Protein AF-A0A536AWB4-F1 (afdb_monomer_lite)

Foldseek 3Di:
DQDPAQQADPPPRDRQPWDPPDPQFTARPPPRFTWDADPPNRHTHHPPDQADPPPRHGPPPDPPPDPVNVVVVVVVVVVVVVVVVVVVVVVVVVD

Radius of gyration: 24.1 Å; chains: 1; bounding box: 54×26×69 Å

Sequence (95 aa):
MALIAPSLCPRCDQPAMVMNHSSEEIRCAHCGLQLHQCANCRGVAGPFDRYCGFCGHELVQGEKRPLWWRLWFLAALLPVALGLAYGIAQAQVHH

Structure (mmCIF, N/CA/C/O backbone):
data_AF-A0A536AWB4-F1
#
_entry.id   AF-A0A536AWB4-F1
#
loop_
_atom_site.group_PDB
_atom_site.id
_atom_site.type_symbol
_atom_site.label_atom_id
_atom_site.label_alt_id
_atom_site.label_comp_id
_atom_site.label_asym_id
_atom_site.label_entity_id
_atom_site.label_seq_id
_atom_site.pdbx_PDB_ins_code
_atom_site.Cartn_x
_atom_site.Cartn_y
_atom_site.Cartn_z
_atom_site.occupancy
_atom_site.B_iso_or_equiv
_atom_site.auth_seq_id
_atom_site.auth_comp_id
_atom_site.auth_asym_id
_atom_site.auth_atom_id
_atom_site.pdbx_PDB_model_num
ATOM 1 N N . MET A 1 1 ? -26.095 -7.364 8.011 1.00 35.47 1 MET A N 1
ATOM 2 C CA . MET A 1 1 ? -25.632 -7.062 9.381 1.00 35.47 1 MET A CA 1
ATOM 3 C C . MET A 1 1 ? -24.291 -6.363 9.251 1.00 35.47 1 MET A C 1
ATOM 5 O O . MET A 1 1 ? -23.375 -6.956 8.699 1.00 35.47 1 MET A O 1
ATOM 9 N N . ALA A 1 2 ? -24.217 -5.077 9.597 1.00 42.47 2 ALA A N 1
ATOM 10 C CA . ALA A 1 2 ? -22.982 -4.306 9.491 1.00 42.47 2 ALA A CA 1
ATOM 11 C C . ALA A 1 2 ? -22.078 -4.699 10.660 1.00 42.47 2 ALA A C 1
ATOM 13 O O . ALA A 1 2 ? -22.351 -4.361 11.808 1.00 42.47 2 ALA A O 1
ATOM 14 N N . LEU A 1 3 ? -21.047 -5.483 10.370 1.00 49.16 3 LEU A N 1
ATOM 15 C CA . LEU A 1 3 ? -20.008 -5.776 11.337 1.00 49.16 3 LEU A CA 1
ATOM 16 C C . LEU A 1 3 ? -19.209 -4.484 11.557 1.00 49.16 3 LEU A C 1
ATOM 18 O O . LEU A 1 3 ? -18.469 -4.051 10.676 1.00 49.16 3 LEU A O 1
ATOM 22 N N . ILE A 1 4 ? -19.400 -3.845 12.708 1.00 53.78 4 ILE A N 1
ATOM 23 C CA . ILE A 1 4 ? -18.554 -2.735 13.146 1.00 53.78 4 ILE A CA 1
ATOM 24 C C . ILE A 1 4 ? -17.215 -3.374 13.511 1.00 53.78 4 ILE A C 1
ATOM 26 O O . ILE A 1 4 ? -17.108 -4.060 14.527 1.00 53.78 4 ILE A O 1
ATOM 30 N N . ALA A 1 5 ? -16.225 -3.238 12.630 1.00 57.00 5 ALA A N 1
ATOM 31 C CA . ALA A 1 5 ? -14.897 -3.772 12.880 1.00 57.00 5 ALA A CA 1
ATOM 32 C C . ALA A 1 5 ? -14.308 -3.093 14.136 1.00 57.00 5 ALA A C 1
ATOM 34 O O . ALA A 1 5 ? -14.356 -1.862 14.230 1.00 57.00 5 ALA A O 1
ATOM 35 N N . PRO A 1 6 ? -13.764 -3.858 15.100 1.00 59.75 6 PRO A N 1
ATOM 36 C CA . PRO A 1 6 ? -13.136 -3.288 16.277 1.00 59.75 6 PRO A CA 1
ATOM 37 C C . PRO A 1 6 ? -11.961 -2.409 15.853 1.00 59.75 6 PRO A C 1
ATOM 39 O O . PRO A 1 6 ? -11.074 -2.840 15.118 1.00 59.75 6 PRO A O 1
ATOM 42 N N . SER A 1 7 ? -11.945 -1.166 16.322 1.00 67.62 7 SER A N 1
ATOM 43 C CA . SER A 1 7 ? -10.864 -0.220 16.071 1.00 67.62 7 SER A CA 1
ATOM 44 C C . SER A 1 7 ? -9.701 -0.496 17.025 1.00 67.62 7 SER A C 1
ATOM 46 O O . SER A 1 7 ? -9.376 0.363 17.828 1.00 67.62 7 SER A O 1
ATOM 48 N N . LEU A 1 8 ? -9.116 -1.694 17.036 1.00 75.56 8 LEU A N 1
ATOM 49 C CA . LEU A 1 8 ? -7.918 -1.991 17.837 1.00 75.56 8 LEU A CA 1
ATOM 50 C C . LEU A 1 8 ? -6.670 -1.768 16.978 1.00 75.56 8 LEU A C 1
ATOM 52 O O . LEU A 1 8 ? -6.656 -2.100 15.794 1.00 75.56 8 LEU A O 1
ATOM 56 N N . CYS A 1 9 ? -5.630 -1.169 17.553 1.00 79.19 9 CYS A N 1
ATOM 57 C CA . CYS A 1 9 ? -4.363 -0.980 16.856 1.00 79.19 9 CYS A CA 1
ATOM 58 C C . CYS A 1 9 ? -3.552 -2.287 16.881 1.00 79.19 9 CYS A C 1
ATOM 60 O O . CYS A 1 9 ? -3.234 -2.746 17.975 1.00 79.19 9 CYS A O 1
ATOM 62 N N . PRO A 1 10 ? -3.108 -2.836 15.733 1.00 75.38 10 PRO A N 1
ATOM 63 C CA . PRO A 1 10 ? -2.404 -4.124 15.682 1.00 75.38 10 PRO A CA 1
ATOM 64 C C . PRO A 1 10 ? -1.012 -4.118 16.338 1.00 75.38 10 PRO A C 1
ATOM 66 O O . PRO A 1 10 ? -0.395 -5.166 16.480 1.00 75.38 10 PRO A O 1
ATOM 69 N N . ARG A 1 11 ? -0.471 -2.943 16.695 1.00 78.44 11 ARG A N 1
ATOM 70 C CA . ARG A 1 11 ? 0.856 -2.821 17.327 1.00 78.44 11 ARG A CA 1
ATOM 71 C C . ARG A 1 11 ? 0.809 -2.694 18.844 1.00 78.44 11 ARG A C 1
ATOM 73 O O . ARG A 1 11 ? 1.772 -3.072 19.499 1.00 78.44 11 ARG A O 1
ATOM 80 N N . CYS A 1 12 ? -0.239 -2.087 19.392 1.00 84.94 12 CYS A N 1
ATOM 81 C CA . CYS A 1 12 ? -0.319 -1.789 20.823 1.00 84.94 12 CYS A CA 1
ATOM 82 C C . CYS A 1 12 ? -1.593 -2.317 21.488 1.00 84.94 12 CYS A C 1
ATOM 84 O O . CYS A 1 12 ? -1.796 -2.052 22.668 1.00 84.94 12 CYS A O 1
ATOM 86 N N . ASP A 1 13 ? -2.454 -3.009 20.732 1.00 81.62 13 ASP A N 1
ATOM 87 C CA . ASP A 1 13 ? -3.728 -3.604 21.162 1.00 81.62 13 ASP A CA 1
ATOM 88 C C . ASP A 1 13 ? -4.653 -2.655 21.940 1.00 81.62 13 ASP A C 1
ATOM 90 O O . ASP A 1 13 ? -5.605 -3.060 22.603 1.00 81.62 13 ASP A O 1
ATOM 94 N N . GLN A 1 14 ? -4.400 -1.354 21.838 1.00 81.88 14 GLN A N 1
ATOM 95 C CA . GLN A 1 14 ? -5.239 -0.312 22.401 1.00 81.88 14 GLN A CA 1
ATOM 96 C C . GLN A 1 14 ? -6.291 0.114 21.389 1.00 81.88 14 GLN A C 1
ATOM 98 O O . GLN A 1 14 ? -6.090 -0.042 20.176 1.00 81.88 14 GLN A O 1
ATOM 103 N N . PRO A 1 15 ? -7.400 0.707 21.864 1.00 75.44 15 PRO A N 1
ATOM 104 C CA . PRO A 1 15 ? -8.350 1.338 20.972 1.00 75.44 15 PRO A CA 1
ATOM 105 C C . PRO A 1 15 ? -7.605 2.357 20.104 1.00 75.44 15 PRO A C 1
ATOM 107 O O . PRO A 1 15 ? -6.965 3.287 20.596 1.00 75.44 15 PRO A O 1
ATOM 110 N N . ALA A 1 16 ? -7.667 2.149 18.795 1.00 67.56 16 ALA A N 1
ATOM 111 C CA . ALA A 1 16 ? -7.263 3.062 17.750 1.00 67.56 16 ALA A CA 1
ATOM 112 C C . ALA A 1 16 ? -8.158 4.302 17.823 1.00 67.56 16 ALA A C 1
ATOM 114 O O . ALA A 1 16 ? -9.091 4.487 17.048 1.00 67.56 16 ALA A O 1
ATOM 115 N N . MET A 1 17 ? -7.864 5.161 18.794 1.00 68.88 17 MET A N 1
ATOM 116 C CA . MET A 1 17 ? -8.204 6.570 18.728 1.00 68.88 17 MET A CA 1
ATOM 117 C C . MET A 1 17 ? -7.477 7.134 17.507 1.00 68.88 17 MET A C 1
ATOM 119 O O . MET A 1 17 ? -6.251 7.279 17.500 1.00 68.88 17 MET A O 1
ATOM 123 N N . VAL A 1 18 ? -8.242 7.317 16.433 1.00 69.44 18 VAL A N 1
ATOM 124 C CA . VAL A 1 18 ? -7.751 7.805 15.149 1.00 69.44 18 VAL A CA 1
ATOM 125 C C . VAL A 1 18 ? -7.552 9.307 15.251 1.00 69.44 18 VAL A C 1
ATOM 127 O O . VAL A 1 18 ? -8.503 10.055 15.468 1.00 69.44 18 VAL A O 1
ATOM 130 N N . MET A 1 19 ? -6.316 9.751 15.054 1.00 65.75 19 MET A N 1
ATOM 131 C CA . MET A 1 19 ? -6.045 11.149 14.743 1.00 65.75 19 MET A CA 1
ATOM 132 C C . MET A 1 19 ? -6.160 11.312 13.228 1.00 65.75 19 MET A C 1
ATOM 134 O O . MET A 1 19 ? -5.377 10.717 12.486 1.00 65.75 19 MET A O 1
ATOM 138 N N . ASN A 1 20 ? -7.144 12.089 12.774 1.00 65.88 20 ASN A N 1
ATOM 139 C CA . ASN A 1 20 ? -7.247 12.492 11.374 1.00 65.88 20 ASN A CA 1
ATOM 140 C C . ASN A 1 20 ? -6.324 13.691 11.158 1.00 65.88 20 ASN A C 1
ATOM 142 O O . ASN A 1 20 ? -6.694 14.816 11.489 1.00 65.88 20 ASN A O 1
ATOM 146 N N . HIS A 1 21 ? -5.123 13.449 10.629 1.00 60.50 21 HIS A N 1
ATOM 147 C CA . HIS A 1 21 ? -4.210 14.535 10.257 1.00 60.50 21 HIS A CA 1
ATOM 148 C C . HIS A 1 21 ? -4.456 15.017 8.815 1.00 60.50 21 HIS A C 1
ATOM 150 O O . HIS A 1 21 ? -4.251 16.191 8.515 1.00 60.50 21 HIS A O 1
ATOM 156 N N . SER A 1 22 ? -4.959 14.128 7.952 1.00 61.12 22 SER A N 1
ATOM 157 C CA . SER A 1 22 ? -5.464 14.391 6.598 1.00 61.12 22 SER A CA 1
ATOM 158 C C . SER A 1 22 ? -6.428 13.261 6.191 1.00 61.12 22 SER A C 1
ATOM 160 O O . SER A 1 22 ? -6.477 12.226 6.856 1.00 61.12 22 SER A O 1
ATOM 162 N N . SER A 1 23 ? -7.210 13.424 5.116 1.00 57.66 23 SER A N 1
ATOM 163 C CA . SER A 1 23 ? -8.153 12.389 4.636 1.00 57.66 23 SER A CA 1
ATOM 164 C C . SER A 1 23 ? -7.485 11.061 4.259 1.00 57.66 23 SER A C 1
ATOM 166 O O . SER A 1 23 ? -8.167 10.047 4.139 1.00 57.66 23 SER A O 1
ATOM 168 N N . GLU A 1 24 ? -6.166 11.072 4.073 1.00 59.62 24 GLU A N 1
ATOM 169 C CA . GLU A 1 24 ? -5.363 9.929 3.638 1.00 59.62 24 GLU A CA 1
ATOM 170 C C . GLU A 1 24 ? -4.493 9.351 4.762 1.00 59.62 24 GLU A C 1
ATOM 172 O O . GLU A 1 24 ? -3.955 8.252 4.627 1.00 59.62 24 GLU A O 1
ATOM 177 N N . GLU A 1 25 ? -4.365 10.057 5.888 1.00 66.50 25 GLU A N 1
ATOM 178 C CA . GLU A 1 25 ? -3.441 9.696 6.954 1.00 66.50 25 GLU A CA 1
ATOM 179 C C . GLU A 1 25 ? -4.157 9.551 8.296 1.00 66.50 25 GLU A C 1
ATOM 181 O O . GLU A 1 25 ? -4.347 10.494 9.068 1.00 66.50 25 GLU A O 1
ATOM 186 N N . ILE A 1 26 ? -4.539 8.307 8.565 1.00 78.31 26 ILE A N 1
ATOM 187 C CA . ILE A 1 26 ? -5.110 7.853 9.828 1.00 78.31 26 ILE A CA 1
ATOM 188 C C . ILE A 1 26 ? -3.957 7.306 10.654 1.00 78.31 26 ILE A C 1
ATOM 190 O O . ILE A 1 26 ? -3.205 6.452 10.193 1.00 78.31 26 ILE A O 1
ATOM 194 N N . ARG A 1 27 ? -3.790 7.791 11.884 1.00 82.00 27 ARG A N 1
ATOM 195 C CA . ARG A 1 27 ? -2.745 7.303 12.794 1.00 82.00 27 ARG A CA 1
ATOM 196 C C . ARG A 1 27 ? -3.325 6.932 14.150 1.00 82.00 27 ARG A C 1
ATOM 198 O O . ARG A 1 27 ? -4.265 7.564 14.629 1.00 82.00 27 ARG A O 1
ATOM 205 N N . CYS A 1 28 ? -2.745 5.917 14.783 1.00 84.06 28 CYS A N 1
ATOM 206 C CA . CYS A 1 28 ? -3.044 5.580 16.170 1.00 84.06 28 CYS A CA 1
ATOM 207 C C . CYS A 1 28 ? -2.492 6.677 17.087 1.00 84.06 28 CYS A C 1
ATOM 209 O O . CYS A 1 28 ? -1.288 6.925 17.076 1.00 84.06 28 CYS A O 1
ATOM 211 N N . ALA A 1 29 ? -3.326 7.290 17.926 1.00 82.25 29 ALA A N 1
ATOM 212 C CA . ALA A 1 29 ? -2.856 8.355 18.811 1.00 82.25 29 ALA A CA 1
ATOM 213 C C . ALA A 1 29 ? -1.916 7.871 19.936 1.00 82.25 29 ALA A C 1
ATOM 215 O O . ALA A 1 29 ? -1.249 8.696 20.550 1.00 82.25 29 ALA A O 1
ATOM 216 N N . HIS A 1 30 ? -1.840 6.560 20.215 1.00 83.88 30 HIS A N 1
ATOM 217 C CA . HIS A 1 30 ? -0.972 6.039 21.278 1.00 83.88 30 HIS A CA 1
ATOM 218 C C . HIS A 1 30 ? 0.441 5.702 20.791 1.00 83.88 30 HIS A C 1
ATOM 220 O O . HIS A 1 30 ? 1.423 6.142 21.377 1.00 83.88 30 HIS A O 1
ATOM 226 N N . CYS A 1 31 ? 0.555 4.924 19.712 1.00 86.25 31 CYS A N 1
ATOM 227 C CA . CYS A 1 31 ? 1.851 4.483 19.183 1.00 86.25 31 CYS A CA 1
ATOM 228 C C . CYS A 1 31 ? 2.289 5.231 1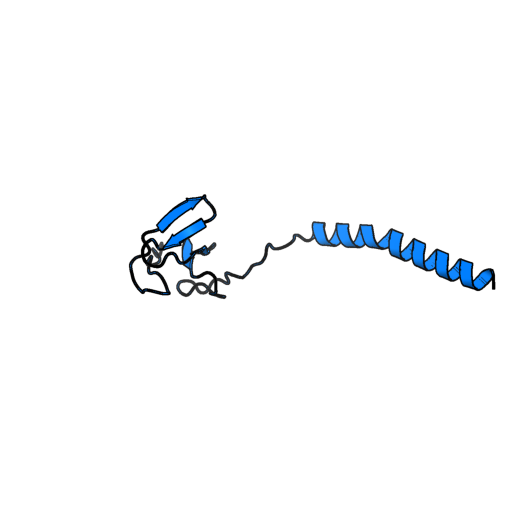7.913 1.00 86.25 31 CYS A C 1
ATOM 230 O O . CYS A 1 31 ? 3.354 4.940 17.371 1.00 86.25 31 CYS A O 1
ATOM 232 N N . GLY A 1 32 ? 1.461 6.147 17.399 1.00 81.81 32 GLY A N 1
ATOM 233 C CA . GLY A 1 32 ? 1.737 6.918 16.185 1.00 81.81 32 GLY A CA 1
ATOM 234 C C . GLY A 1 32 ? 1.753 6.096 14.894 1.00 81.81 32 GLY A C 1
ATOM 235 O O . GLY A 1 32 ? 2.111 6.632 13.848 1.00 81.81 32 GLY A O 1
ATOM 236 N N . LEU A 1 33 ? 1.393 4.807 14.948 1.00 85.06 33 LEU A N 1
ATOM 237 C CA . LEU A 1 33 ? 1.400 3.932 13.780 1.00 85.06 33 LEU A CA 1
ATOM 238 C C . LEU A 1 33 ? 0.385 4.426 12.748 1.00 85.06 33 LEU A C 1
ATOM 240 O O . LEU A 1 33 ? -0.769 4.685 13.094 1.00 85.06 33 LEU A O 1
ATOM 244 N N . GLN A 1 34 ? 0.818 4.523 11.494 1.00 81.00 34 GLN A N 1
ATOM 245 C CA . GLN A 1 34 ? -0.059 4.810 10.367 1.00 81.00 34 GLN A CA 1
ATOM 246 C C . GLN A 1 34 ? -0.955 3.610 10.093 1.00 81.00 34 GLN A C 1
ATOM 248 O O . GLN A 1 34 ? -0.493 2.478 10.012 1.00 81.00 34 GLN A O 1
ATOM 253 N N . LEU A 1 35 ? -2.247 3.870 10.011 1.00 81.38 35 LEU A N 1
ATOM 254 C CA . LEU A 1 35 ? -3.307 2.901 9.825 1.00 81.38 35 LEU A CA 1
ATOM 255 C C . LEU A 1 35 ? -3.989 3.202 8.493 1.00 81.38 35 LEU A C 1
ATOM 257 O O . LEU A 1 35 ? -4.101 4.356 8.081 1.00 81.38 35 LEU A O 1
ATOM 261 N N . HIS A 1 36 ? -4.502 2.164 7.851 1.00 79.81 36 HIS A N 1
ATOM 262 C CA . HIS A 1 36 ? -5.350 2.294 6.675 1.00 79.81 36 HIS A CA 1
ATOM 263 C C . HIS A 1 36 ? -6.759 1.808 6.992 1.00 79.81 36 HIS A C 1
ATOM 265 O O . HIS A 1 36 ? -6.976 1.036 7.925 1.00 79.81 36 HIS A O 1
ATOM 271 N N . GLN A 1 37 ? -7.737 2.262 6.211 1.00 79.00 37 GLN A N 1
ATOM 272 C CA . GLN A 1 37 ? -9.078 1.691 6.246 1.00 79.00 37 GLN A CA 1
ATOM 273 C C . GLN A 1 37 ? -9.210 0.640 5.153 1.00 79.00 37 GLN A C 1
ATOM 275 O O . GLN A 1 37 ? -8.852 0.869 3.998 1.00 79.00 37 GLN A O 1
ATOM 280 N N . CYS A 1 38 ? -9.770 -0.512 5.504 1.00 81.56 38 CYS A N 1
ATOM 281 C CA . CYS A 1 38 ? -10.121 -1.520 4.521 1.00 81.56 38 CYS A CA 1
ATOM 282 C C . CYS A 1 38 ? -11.207 -0.984 3.575 1.00 81.56 38 CYS A C 1
ATOM 284 O O . CYS A 1 38 ? -12.264 -0.548 4.026 1.00 81.56 38 CYS A O 1
ATOM 286 N N . ALA A 1 39 ? -10.999 -1.098 2.262 1.00 79.31 39 ALA A N 1
ATOM 287 C CA . ALA A 1 39 ? -11.972 -0.649 1.264 1.00 79.31 39 ALA A CA 1
ATOM 288 C C . ALA A 1 39 ? -13.323 -1.391 1.337 1.00 79.31 39 ALA A C 1
ATOM 290 O O . ALA A 1 39 ? -14.350 -0.838 0.951 1.00 79.31 39 ALA A O 1
ATOM 291 N N . ASN A 1 40 ? -13.333 -2.629 1.847 1.00 83.81 40 ASN A N 1
ATOM 292 C CA . ASN A 1 40 ? -14.534 -3.462 1.916 1.00 83.81 40 ASN A CA 1
ATOM 293 C C . ASN A 1 40 ? -15.330 -3.248 3.215 1.00 83.81 40 ASN A C 1
ATOM 295 O O . ASN A 1 40 ? -16.506 -2.898 3.180 1.00 83.81 40 ASN A O 1
ATOM 299 N N . CYS A 1 41 ? -14.695 -3.438 4.377 1.00 83.00 41 CYS A N 1
ATOM 300 C CA . CYS A 1 41 ? -15.376 -3.362 5.676 1.00 83.00 41 CYS A CA 1
ATOM 301 C C . CYS A 1 41 ? -15.178 -2.035 6.422 1.00 83.00 41 CYS A C 1
ATOM 303 O O . CYS A 1 41 ? -15.728 -1.877 7.508 1.00 83.00 41 CYS A O 1
ATOM 305 N N . ARG A 1 42 ? -14.373 -1.105 5.887 1.00 79.06 42 ARG A N 1
ATOM 306 C CA . ARG A 1 42 ? -13.963 0.154 6.547 1.00 79.06 42 ARG A CA 1
ATOM 307 C C . ARG A 1 42 ? -13.311 -0.027 7.923 1.00 79.06 42 ARG A C 1
ATOM 309 O O . ARG A 1 42 ? -13.187 0.928 8.682 1.00 79.06 42 ARG A O 1
ATOM 316 N N . GLY A 1 43 ? -12.878 -1.2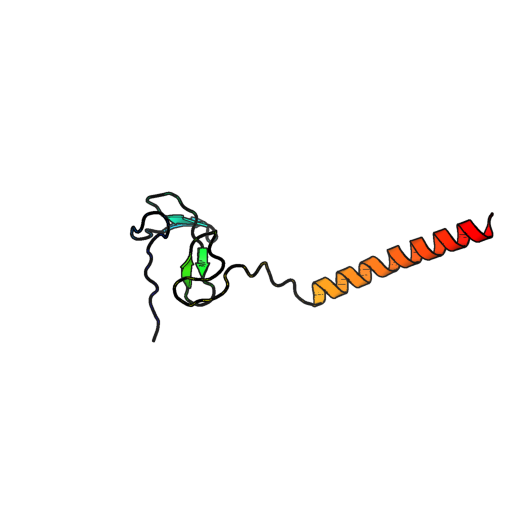46 8.242 1.00 78.62 43 GLY A N 1
ATOM 317 C CA . GLY A 1 43 ? -12.127 -1.543 9.453 1.00 78.62 43 GLY A CA 1
ATOM 318 C C . GLY A 1 43 ? -10.707 -0.995 9.392 1.00 78.62 43 GLY A C 1
ATOM 319 O O . GLY A 1 43 ? -10.144 -0.825 8.309 1.00 78.62 43 GLY A O 1
ATOM 320 N N . VAL A 1 44 ? -10.138 -0.743 10.566 1.00 78.69 44 VAL A N 1
ATOM 321 C CA . VAL A 1 44 ? -8.737 -0.349 10.725 1.00 78.69 44 VAL A CA 1
ATOM 322 C C . VAL A 1 44 ? -7.841 -1.527 10.337 1.00 78.69 44 VAL A C 1
ATOM 324 O O . VAL A 1 44 ? -8.055 -2.649 10.790 1.00 78.69 44 VAL A O 1
ATOM 327 N N . ALA A 1 45 ? -6.847 -1.273 9.495 1.00 79.69 45 ALA A N 1
ATOM 328 C CA . ALA A 1 45 ? -5.833 -2.235 9.095 1.00 79.69 45 ALA A CA 1
ATOM 329 C C . ALA A 1 45 ? -4.433 -1.630 9.227 1.00 79.69 45 ALA A C 1
ATOM 331 O O . ALA A 1 45 ? -4.250 -0.415 9.089 1.00 79.69 45 ALA A O 1
ATOM 332 N N . GLY A 1 46 ? -3.445 -2.474 9.512 1.00 78.31 46 GLY A N 1
ATOM 333 C CA . GLY A 1 46 ? -2.053 -2.066 9.553 1.00 78.31 46 GLY A CA 1
ATOM 334 C C . GLY A 1 46 ? -1.499 -1.775 8.153 1.00 78.31 46 GLY A C 1
ATOM 335 O O . GLY A 1 46 ? -2.037 -2.241 7.149 1.00 78.31 46 GLY A O 1
ATOM 336 N N . PRO A 1 47 ? -0.384 -1.037 8.064 1.00 77.50 47 PRO A N 1
ATOM 337 C CA . PRO A 1 47 ? 0.254 -0.699 6.791 1.00 77.50 47 PRO A CA 1
ATOM 338 C C . PRO A 1 47 ? 0.994 -1.884 6.158 1.00 77.50 47 PRO A C 1
ATOM 340 O O . PRO A 1 47 ? 1.296 -1.862 4.970 1.00 77.50 47 PRO A O 1
ATOM 343 N N . PHE A 1 48 ? 1.273 -2.930 6.937 1.00 78.06 48 PHE A N 1
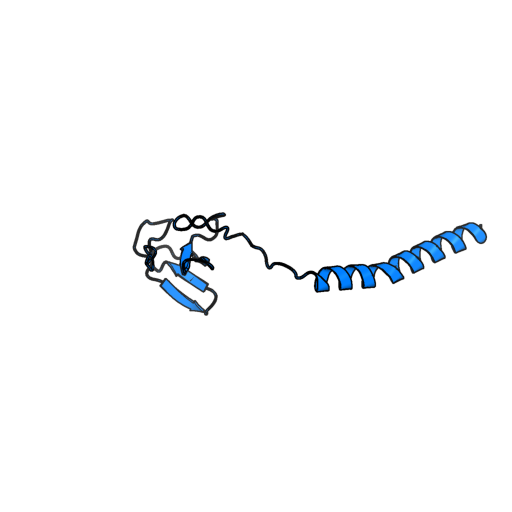ATOM 344 C CA . PHE A 1 48 ? 1.972 -4.134 6.481 1.00 78.06 48 PHE A CA 1
ATOM 345 C C . PHE A 1 48 ? 1.032 -5.323 6.258 1.00 78.06 48 PHE A C 1
ATOM 347 O O . PHE A 1 48 ? 1.478 -6.394 5.845 1.00 78.06 48 PHE A O 1
ATOM 354 N N . ASP A 1 49 ? -0.263 -5.153 6.528 1.00 79.62 49 ASP A N 1
ATOM 355 C CA . ASP A 1 49 ? -1.228 -6.233 6.397 1.00 79.62 49 ASP A CA 1
ATOM 356 C C . ASP A 1 49 ? -1.556 -6.466 4.924 1.00 79.62 49 ASP A C 1
ATOM 358 O O . ASP A 1 49 ? -2.123 -5.611 4.243 1.00 79.62 49 ASP A O 1
ATOM 362 N N . ARG A 1 50 ? -1.238 -7.666 4.422 1.00 82.81 50 ARG A N 1
ATOM 363 C CA . ARG A 1 50 ? -1.641 -8.055 3.065 1.00 82.81 50 ARG A CA 1
ATOM 364 C C . ARG A 1 50 ? -3.155 -8.237 2.951 1.0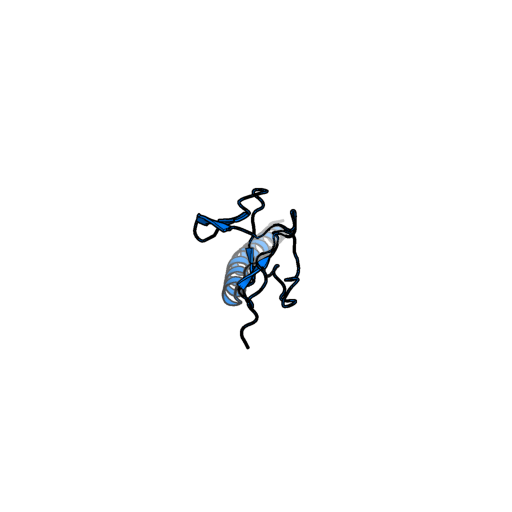0 82.81 50 ARG A C 1
ATOM 366 O O . ARG A 1 50 ? -3.748 -7.915 1.923 1.00 82.81 50 ARG A O 1
ATOM 373 N N . TYR A 1 51 ? -3.768 -8.750 4.010 1.00 84.56 51 TYR A N 1
ATOM 374 C CA . TYR A 1 51 ? -5.197 -9.008 4.103 1.00 84.56 51 TYR A CA 1
ATOM 375 C C . TYR A 1 51 ? -5.757 -8.325 5.343 1.00 84.56 51 TYR A C 1
ATOM 377 O O . TYR A 1 51 ? -5.118 -8.292 6.389 1.00 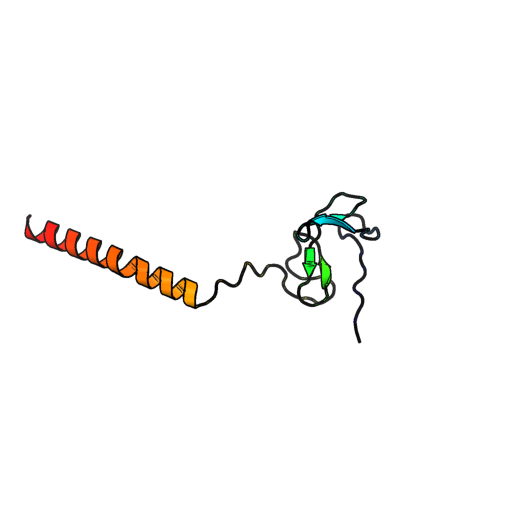84.56 51 TYR A O 1
ATOM 385 N N . CYS A 1 52 ? -6.983 -7.825 5.250 1.00 84.50 52 CYS A N 1
ATOM 386 C CA . CYS A 1 52 ? -7.708 -7.327 6.405 1.00 84.50 52 CYS A CA 1
ATOM 387 C C . CYS A 1 52 ? -7.989 -8.488 7.369 1.00 84.50 52 CYS A C 1
ATOM 389 O O . CYS A 1 52 ? -8.730 -9.403 7.015 1.00 84.50 52 CYS A O 1
ATOM 391 N N . GLY A 1 53 ? -7.475 -8.426 8.601 1.00 78.81 53 GLY A N 1
ATOM 392 C CA . GLY A 1 53 ? -7.697 -9.468 9.614 1.00 78.81 53 GLY A CA 1
ATOM 393 C C . GLY A 1 53 ? -9.168 -9.687 9.996 1.00 78.81 53 GLY A C 1
ATOM 394 O O . GLY A 1 53 ? -9.510 -10.728 10.543 1.00 78.81 53 GLY A O 1
ATOM 395 N N . PHE A 1 54 ? -10.051 -8.735 9.679 1.00 79.50 54 PHE A N 1
ATOM 396 C CA . PHE A 1 54 ? -11.471 -8.820 10.012 1.00 79.50 54 PHE A CA 1
ATOM 397 C C . PHE A 1 54 ? -12.333 -9.426 8.895 1.00 79.50 54 PHE A C 1
ATOM 399 O O . PHE A 1 54 ? -13.168 -10.287 9.153 1.00 79.50 54 PHE A O 1
ATOM 406 N N . CYS A 1 55 ? -12.158 -8.975 7.647 1.00 85.62 55 CYS A N 1
ATOM 407 C CA . CYS A 1 55 ? -12.981 -9.425 6.514 1.00 85.62 55 CYS A CA 1
ATOM 408 C C . CYS A 1 55 ? -12.228 -10.275 5.479 1.00 85.62 55 CYS A C 1
ATOM 410 O O . CYS A 1 55 ? -12.830 -10.701 4.497 1.00 85.62 55 CYS A O 1
ATOM 412 N N . GLY A 1 56 ? -10.919 -10.477 5.648 1.00 85.50 56 GLY A N 1
ATOM 413 C CA . GLY A 1 56 ? -10.067 -11.217 4.713 1.00 85.50 56 GLY A CA 1
ATOM 414 C C . GLY A 1 56 ? -9.798 -10.509 3.380 1.00 85.50 56 GLY A C 1
ATOM 415 O O . GLY A 1 56 ? -9.178 -11.092 2.496 1.00 85.50 56 GLY A O 1
ATOM 416 N N . HIS A 1 57 ? -10.254 -9.266 3.197 1.00 85.44 57 HIS A N 1
ATOM 417 C CA . HIS A 1 57 ? -10.064 -8.532 1.944 1.00 85.44 57 HIS A CA 1
ATOM 418 C C . HIS A 1 57 ? -8.592 -8.165 1.721 1.00 85.44 57 HIS A C 1
ATOM 420 O O . HIS A 1 57 ? -7.943 -7.669 2.639 1.00 85.44 57 HIS A O 1
ATOM 426 N N . GLU A 1 58 ? -8.072 -8.373 0.511 1.00 86.06 58 GLU A N 1
ATOM 427 C CA . GLU A 1 58 ? -6.691 -8.020 0.164 1.00 86.06 58 GLU A CA 1
ATOM 428 C C . GLU A 1 58 ? -6.523 -6.494 0.115 1.00 86.06 58 GLU A C 1
ATOM 430 O O . GLU A 1 58 ? -7.225 -5.802 -0.621 1.00 86.06 58 GLU A O 1
ATOM 435 N N . LEU A 1 59 ? -5.596 -5.971 0.918 1.00 79.00 59 LEU A N 1
ATOM 436 C CA . LEU A 1 59 ? -5.322 -4.536 1.060 1.00 79.00 59 LEU A CA 1
ATOM 437 C C . LEU A 1 59 ? -4.234 -4.055 0.089 1.00 79.00 59 LEU A C 1
ATOM 439 O O . LEU A 1 59 ? -4.113 -2.862 -0.168 1.00 79.00 59 LEU A O 1
ATOM 443 N N . VAL A 1 60 ? -3.479 -4.984 -0.505 1.00 71.88 60 VAL A N 1
ATOM 444 C CA . VAL A 1 60 ? -2.354 -4.717 -1.423 1.00 71.88 60 VAL A CA 1
ATOM 445 C C . VAL A 1 60 ? -2.821 -4.546 -2.870 1.00 71.88 60 VAL A C 1
ATOM 447 O O . VAL A 1 60 ? -2.087 -4.846 -3.813 1.00 71.88 60 VAL A O 1
ATOM 450 N N . GLN A 1 61 ? -4.046 -4.062 -3.092 1.00 59.53 61 GLN A N 1
ATOM 451 C CA . GLN A 1 61 ? -4.420 -3.604 -4.426 1.00 59.53 61 GLN A CA 1
ATOM 452 C C . GLN A 1 61 ? -3.749 -2.258 -4.681 1.00 59.53 61 GLN A C 1
ATOM 454 O O . GLN A 1 61 ? -4.358 -1.201 -4.555 1.00 59.53 61 GLN A O 1
ATOM 459 N N . GLY A 1 62 ? -2.474 -2.329 -5.082 1.00 59.47 62 GLY A N 1
ATOM 460 C CA . GLY A 1 62 ? -1.859 -1.282 -5.880 1.00 59.47 62 GLY A CA 1
ATOM 461 C C . GLY A 1 62 ? -2.832 -0.914 -6.992 1.00 59.47 62 GLY A C 1
ATOM 462 O O . GLY A 1 62 ? -3.413 -1.800 -7.627 1.00 59.47 62 GLY A O 1
ATOM 463 N N . GLU A 1 63 ? -3.057 0.389 -7.128 1.00 60.31 63 GLU A N 1
ATOM 464 C CA . GLU A 1 63 ? -4.025 1.010 -8.021 1.00 60.31 63 GLU A CA 1
ATOM 465 C C . GLU A 1 63 ? -4.179 0.188 -9.301 1.00 60.31 63 GLU A C 1
ATOM 467 O O . GLU A 1 63 ? -3.215 0.007 -10.055 1.00 60.31 63 GLU A O 1
ATOM 472 N N . LYS A 1 64 ? -5.363 -0.407 -9.502 1.00 61.12 64 LYS A N 1
ATOM 473 C CA . LYS A 1 64 ? -5.648 -1.236 -10.677 1.00 61.12 64 LYS A CA 1
ATOM 474 C C . LYS A 1 64 ? -5.548 -0.341 -11.902 1.00 61.12 64 LYS A C 1
ATOM 476 O O . LYS A 1 64 ? -6.534 0.266 -12.311 1.00 61.12 64 LYS A O 1
ATOM 481 N N . ARG A 1 65 ? -4.339 -0.250 -12.471 1.00 68.06 65 ARG A N 1
ATOM 482 C CA . ARG A 1 65 ? -4.082 0.560 -13.655 1.00 68.06 65 ARG A CA 1
ATOM 483 C C . ARG A 1 65 ? -5.000 0.052 -14.749 1.00 68.06 65 ARG A C 1
ATOM 485 O O . ARG A 1 65 ? -4.924 -1.126 -15.117 1.00 68.06 65 ARG A O 1
ATOM 492 N N . PRO A 1 66 ? -5.907 0.900 -15.220 1.00 77.31 66 PRO A N 1
ATOM 493 C CA . PRO A 1 66 ? -7.018 0.409 -15.992 1.00 77.31 66 PRO A CA 1
ATOM 494 C C . PRO A 1 66 ? -6.559 0.086 -17.421 1.00 77.31 66 PRO A C 1
ATOM 496 O O . PRO A 1 66 ? -5.528 0.572 -17.888 1.00 77.31 66 PRO A O 1
ATOM 499 N N . LEU A 1 67 ? -7.293 -0.792 -18.111 1.00 77.06 67 LEU A N 1
ATOM 500 C CA . LEU A 1 67 ? -6.824 -1.445 -19.346 1.00 77.06 67 LEU A CA 1
ATOM 501 C C . LEU A 1 67 ? -6.393 -0.449 -20.448 1.00 77.06 67 LEU A C 1
ATOM 503 O O . LEU A 1 67 ? -5.407 -0.674 -21.144 1.00 77.06 67 LEU A O 1
ATOM 507 N N . TRP A 1 68 ? -7.089 0.685 -20.547 1.00 81.25 68 TRP A N 1
ATOM 508 C CA . TRP A 1 68 ? -6.786 1.826 -21.418 1.00 81.25 68 TRP A CA 1
ATOM 509 C C . TRP A 1 68 ? -5.386 2.419 -21.209 1.00 81.25 68 TRP A C 1
ATOM 511 O O . TRP A 1 68 ? -4.725 2.755 -22.189 1.00 81.25 68 TRP A O 1
ATOM 521 N N . TRP A 1 69 ? -4.875 2.456 -19.975 1.00 81.19 69 TRP A N 1
ATOM 522 C CA . TRP A 1 69 ? -3.508 2.912 -19.696 1.00 81.19 69 TRP A CA 1
ATOM 523 C C . TRP A 1 69 ? -2.459 1.976 -20.316 1.00 81.19 69 TRP A C 1
ATOM 525 O O . TRP A 1 69 ? -1.457 2.431 -20.864 1.00 81.19 69 TRP A O 1
ATOM 535 N N . ARG A 1 70 ? -2.716 0.658 -20.302 1.00 80.75 70 ARG A N 1
ATOM 536 C CA . ARG A 1 70 ? -1.839 -0.334 -20.951 1.00 80.75 70 ARG A CA 1
ATOM 537 C C . ARG A 1 70 ? -1.848 -0.193 -22.474 1.00 80.75 70 ARG A C 1
ATOM 539 O O . ARG A 1 70 ? -0.788 -0.270 -23.088 1.00 80.75 70 ARG A O 1
ATOM 546 N N . LEU A 1 71 ? -3.017 0.038 -23.076 1.00 86.50 71 LEU A N 1
ATOM 547 C CA . LEU A 1 71 ? -3.148 0.228 -24.528 1.00 86.50 71 LEU A CA 1
ATOM 548 C C . LEU A 1 71 ? -2.396 1.471 -25.014 1.00 86.50 71 LEU A C 1
ATOM 550 O O . LEU A 1 71 ? -1.725 1.421 -26.042 1.00 86.50 71 LEU A O 1
ATOM 554 N N . TRP A 1 72 ? -2.452 2.562 -24.251 1.00 87.31 72 TRP A N 1
ATOM 555 C CA . TRP A 1 72 ? -1.737 3.790 -24.589 1.00 87.31 72 TRP A CA 1
ATOM 556 C C . TRP A 1 72 ? -0.213 3.602 -24.553 1.00 87.31 72 TRP A C 1
ATOM 558 O O . TRP A 1 72 ? 0.495 4.048 -25.452 1.00 87.31 72 TRP A O 1
ATOM 568 N N . PHE A 1 73 ? 0.288 2.852 -23.567 1.00 85.88 73 PHE A N 1
ATOM 569 C CA . PHE A 1 73 ? 1.708 2.506 -23.470 1.00 85.88 73 PHE A CA 1
ATOM 570 C C . PHE A 1 73 ? 2.197 1.676 -24.669 1.00 85.88 73 PHE A C 1
ATOM 572 O O . PHE A 1 73 ? 3.278 1.921 -25.201 1.00 85.88 73 PHE A O 1
ATOM 579 N N . LEU A 1 74 ? 1.385 0.716 -25.125 1.00 85.62 74 LEU A N 1
ATOM 580 C CA . LEU A 1 74 ? 1.688 -0.085 -26.315 1.00 85.62 74 LEU A CA 1
ATOM 581 C C . LEU A 1 74 ? 1.696 0.767 -27.590 1.00 85.62 74 LEU A C 1
ATOM 583 O O . LEU A 1 74 ? 2.589 0.611 -28.421 1.00 85.62 74 LEU A O 1
ATOM 587 N N . ALA A 1 75 ? 0.748 1.697 -27.726 1.00 89.62 75 ALA A N 1
ATOM 588 C CA . ALA A 1 7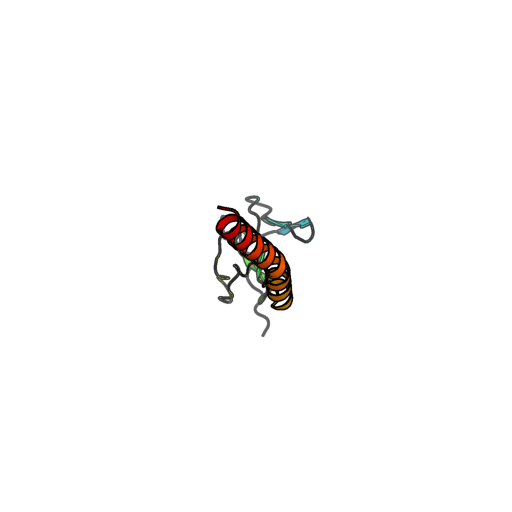5 ? 0.714 2.626 -28.852 1.00 89.62 75 ALA A CA 1
ATOM 589 C C . ALA A 1 75 ? 1.967 3.519 -28.900 1.00 89.62 75 ALA A C 1
ATOM 591 O O . ALA A 1 75 ? 2.516 3.742 -29.976 1.00 89.62 75 ALA A O 1
ATOM 592 N N . ALA A 1 76 ? 2.460 3.976 -27.744 1.00 88.25 76 ALA A N 1
ATOM 593 C CA . ALA A 1 76 ? 3.676 4.784 -27.651 1.00 88.25 76 ALA A CA 1
ATOM 594 C C . ALA A 1 76 ? 4.964 4.003 -27.985 1.00 88.25 76 ALA A C 1
ATOM 596 O O . ALA A 1 76 ? 5.920 4.583 -28.496 1.00 88.25 76 ALA A O 1
ATOM 597 N N . LEU A 1 77 ? 5.000 2.690 -27.734 1.00 91.94 77 LEU A N 1
ATOM 598 C CA . LEU A 1 77 ? 6.159 1.843 -28.052 1.00 91.94 77 LEU A CA 1
ATOM 599 C C . LEU A 1 77 ? 6.305 1.555 -29.552 1.00 91.94 77 LEU A C 1
ATOM 601 O O . LEU A 1 77 ? 7.418 1.362 -30.041 1.00 91.94 77 LEU A O 1
ATOM 605 N N . LEU A 1 78 ? 5.196 1.550 -30.286 1.00 92.81 78 LEU A N 1
ATOM 606 C CA . LEU A 1 78 ? 5.139 1.233 -31.713 1.00 92.81 78 LEU A CA 1
ATOM 607 C C . LEU A 1 78 ? 6.053 2.126 -32.588 1.00 92.81 78 LEU A C 1
ATOM 609 O O . LEU A 1 78 ? 6.865 1.574 -33.332 1.00 92.81 78 LEU A O 1
ATOM 613 N N . PRO A 1 79 ? 6.023 3.473 -32.491 1.00 90.94 79 PRO A N 1
ATOM 614 C CA . PRO A 1 79 ? 6.913 4.330 -33.278 1.00 90.94 79 PRO A CA 1
ATOM 615 C C . PRO A 1 79 ? 8.388 4.183 -32.887 1.00 90.94 79 PRO A C 1
ATOM 617 O O . PRO A 1 79 ? 9.254 4.264 -33.755 1.00 90.94 79 PRO A O 1
ATOM 620 N N . VAL A 1 80 ? 8.687 3.919 -31.610 1.00 92.06 80 VAL A N 1
ATOM 621 C CA . VAL A 1 80 ? 10.065 3.686 -31.147 1.00 92.06 80 VAL A CA 1
ATOM 622 C C . VAL A 1 80 ? 10.623 2.403 -31.761 1.00 92.06 80 VAL A C 1
ATOM 624 O O . VAL A 1 80 ? 11.731 2.401 -32.295 1.00 92.06 80 VAL A O 1
ATOM 627 N N . ALA A 1 81 ? 9.838 1.323 -31.743 1.00 93.19 81 ALA A N 1
ATOM 628 C CA . ALA A 1 81 ? 10.223 0.050 -32.341 1.00 93.19 81 ALA A CA 1
ATOM 629 C C . ALA A 1 81 ? 10.407 0.159 -33.863 1.00 93.19 81 ALA A C 1
ATOM 631 O O . ALA A 1 81 ? 11.380 -0.368 -34.398 1.00 93.19 81 ALA A O 1
ATOM 632 N N . LEU A 1 82 ? 9.515 0.879 -34.554 1.00 94.00 82 LEU A N 1
ATOM 633 C CA . LEU A 1 82 ? 9.629 1.118 -35.995 1.00 94.00 82 LEU A CA 1
ATOM 634 C C . LEU A 1 82 ? 10.858 1.961 -36.347 1.00 94.00 82 LEU A C 1
ATOM 636 O O . LEU A 1 82 ? 11.571 1.628 -37.290 1.00 94.00 82 LEU A O 1
ATOM 640 N N . GLY A 1 83 ? 11.134 3.019 -35.580 1.00 93.38 83 GLY A N 1
ATOM 641 C CA . GLY A 1 83 ? 12.316 3.860 -35.776 1.00 93.38 83 GLY A CA 1
ATOM 642 C C . GLY A 1 83 ? 13.616 3.080 -35.585 1.00 93.38 83 GLY A C 1
ATOM 643 O O . GLY A 1 83 ? 14.525 3.191 -36.406 1.00 93.38 83 GLY A O 1
ATOM 644 N N . LEU A 1 84 ? 13.676 2.232 -34.553 1.00 93.00 84 LEU A N 1
ATOM 645 C CA . LEU A 1 84 ? 14.801 1.322 -34.344 1.00 93.00 84 LEU A CA 1
ATOM 646 C C . LEU A 1 84 ? 14.934 0.338 -35.509 1.00 93.00 84 LEU A C 1
ATOM 648 O O . LEU A 1 84 ? 15.995 0.281 -36.115 1.00 93.00 84 LEU A O 1
ATOM 652 N N . ALA A 1 85 ? 13.869 -0.376 -35.880 1.00 92.69 85 ALA A N 1
ATOM 653 C CA . ALA A 1 85 ? 13.890 -1.331 -36.991 1.00 92.69 85 ALA A CA 1
ATOM 654 C C . ALA A 1 85 ? 14.396 -0.701 -38.299 1.00 92.69 85 ALA A C 1
ATOM 656 O O . ALA A 1 85 ? 15.270 -1.259 -38.963 1.00 92.69 85 ALA A O 1
ATOM 657 N N . TYR A 1 86 ? 13.889 0.487 -38.633 1.00 93.00 86 TYR A N 1
ATOM 658 C CA . TYR A 1 86 ? 14.308 1.228 -39.817 1.00 93.00 86 TYR A CA 1
ATOM 659 C C . TYR A 1 86 ? 15.778 1.655 -39.745 1.00 93.00 86 TYR A C 1
ATOM 661 O O . TYR A 1 86 ? 16.512 1.487 -40.717 1.00 93.00 86 TYR A O 1
ATOM 669 N N . GLY A 1 87 ? 16.230 2.157 -38.593 1.00 91.50 87 GLY A N 1
ATOM 670 C CA . GLY A 1 87 ? 17.623 2.551 -38.387 1.00 91.50 87 GLY A CA 1
ATOM 671 C C . GLY A 1 87 ? 18.601 1.386 -38.548 1.00 91.50 87 GLY A C 1
ATOM 672 O O . GLY A 1 87 ? 19.623 1.537 -39.214 1.00 91.50 87 GLY A O 1
ATOM 673 N N . ILE A 1 88 ? 18.274 0.210 -38.000 1.00 90.50 88 ILE A N 1
ATOM 674 C CA . ILE A 1 88 ? 19.129 -0.982 -38.114 1.00 90.50 88 ILE A CA 1
ATOM 675 C C . ILE A 1 88 ? 19.183 -1.461 -39.572 1.00 90.50 88 ILE A C 1
ATOM 677 O O . ILE A 1 88 ? 20.259 -1.771 -40.077 1.00 90.50 88 ILE A O 1
ATOM 681 N N . ALA A 1 89 ? 18.040 -1.480 -40.267 1.00 87.56 89 ALA A N 1
ATOM 682 C CA . ALA A 1 89 ? 17.974 -1.874 -41.673 1.00 87.56 89 ALA A CA 1
ATOM 683 C C . ALA A 1 89 ? 18.788 -0.928 -42.572 1.00 87.56 89 ALA A C 1
ATOM 685 O O . ALA A 1 89 ? 19.556 -1.387 -43.412 1.00 87.56 89 ALA A O 1
ATOM 686 N N . GLN A 1 90 ? 18.680 0.387 -42.359 1.00 87.50 90 GLN A N 1
ATOM 687 C CA . GLN A 1 90 ? 19.485 1.386 -43.068 1.00 87.50 90 GLN A CA 1
ATOM 688 C C . GLN A 1 90 ? 20.989 1.197 -42.825 1.00 87.50 90 GLN A C 1
ATOM 690 O O . GLN A 1 90 ? 21.781 1.217 -43.765 1.00 87.50 90 GLN A O 1
ATOM 695 N N . ALA A 1 91 ? 21.387 0.952 -41.575 1.00 84.19 91 ALA A N 1
ATOM 696 C CA . ALA A 1 91 ? 22.787 0.722 -41.232 1.00 84.19 91 ALA A CA 1
ATOM 697 C C . ALA A 1 91 ? 23.368 -0.527 -41.920 1.00 84.19 91 ALA A C 1
ATOM 699 O O . ALA A 1 91 ? 24.530 -0.517 -42.307 1.00 84.19 91 ALA A O 1
ATOM 700 N N . GLN A 1 92 ? 22.573 -1.584 -42.108 1.00 80.69 92 GLN A N 1
ATOM 701 C CA . GLN A 1 92 ? 23.012 -2.804 -42.798 1.00 80.69 92 GLN A CA 1
ATOM 702 C C . GLN A 1 92 ? 23.137 -2.645 -44.316 1.00 80.69 92 GLN A C 1
ATOM 704 O O . GLN A 1 92 ? 23.916 -3.363 -44.929 1.00 80.69 92 GLN A O 1
ATOM 709 N N . VAL A 1 93 ? 22.370 -1.738 -44.925 1.00 80.19 93 VAL A N 1
ATOM 710 C CA . VAL A 1 93 ? 22.382 -1.509 -46.381 1.00 80.19 93 VAL A CA 1
ATOM 711 C C . VAL A 1 93 ? 23.507 -0.556 -46.807 1.00 80.19 93 VAL A C 1
ATOM 713 O O . VAL A 1 93 ? 23.964 -0.619 -47.944 1.00 80.19 93 VAL A O 1
ATOM 716 N N . HIS A 1 94 ? 23.958 0.327 -45.911 1.00 61.47 94 HIS A N 1
ATOM 717 C CA . HIS A 1 94 ? 25.049 1.280 -46.164 1.00 61.47 94 HIS A CA 1
ATOM 718 C C . HIS A 1 94 ? 26.448 0.783 -45.750 1.00 61.47 94 HIS A C 1
ATOM 720 O O . HIS A 1 94 ? 27.408 1.552 -45.843 1.00 61.47 94 HIS A O 1
ATOM 726 N N . HIS A 1 95 ? 26.561 -0.472 -45.310 1.00 52.84 95 HIS A N 1
ATOM 727 C CA . HIS A 1 95 ? 27.819 -1.185 -45.070 1.00 52.84 95 HIS A CA 1
ATOM 728 C C . HIS A 1 95 ? 28.142 -2.123 -46.235 1.00 52.84 95 HIS A C 1
ATOM 730 O O . HIS A 1 95 ? 29.349 -2.255 -46.539 1.00 52.84 95 HIS A O 1
#

pLDDT: mean 77.46, std 12.04, range [35.47, 94.0]

Secondary structure (DSSP, 8-state):
-------B-TTT-SB--EEEEETTEEEETTT--EEEE-TTT--EE-TT-SB-TTT--B--------HHHHHHHHHHHHHHHHHHHHHHHHHHH--